Protein AF-A0A839Z1W2-F1 (afdb_monomer_lite)

Foldseek 3Di:
DVLVVLVVVLVVVLVVLLVVCVVVVPDPVVNVVVNVVSVVVSCVVSPPPPPPPPPD

Organism: NCBI:txid515949

Sequence (56 aa):
MQNLIKSLVWASAILAAAIIAKQNGMDDSESFALTMGLMAAAIATLRPAKKCSLGC

pLDDT: mean 77.24, std 12.5, range [43.31, 88.94]

Structure (mmCIF, N/CA/C/O backbone):
data_AF-A0A839Z1W2-F1
#
_entry.id   AF-A0A839Z1W2-F1
#
loop_
_atom_site.group_PDB
_atom_site.id
_atom_site.type_symbol
_atom_site.label_atom_id
_atom_site.label_alt_id
_atom_site.label_comp_id
_atom_site.label_asym_id
_atom_site.label_entity_id
_atom_site.label_seq_id
_atom_site.pdbx_PDB_ins_code
_atom_site.Cartn_x
_atom_site.Cartn_y
_atom_site.Cartn_z
_atom_site.occupancy
_atom_site.B_iso_or_equiv
_atom_site.auth_seq_id
_atom_site.auth_comp_id
_atom_site.auth_asym_id
_atom_site.auth_atom_id
_atom_site.pdbx_PDB_model_num
ATOM 1 N N . MET A 1 1 ? -13.290 7.942 15.813 1.00 48.31 1 MET A N 1
ATOM 2 C CA . MET A 1 1 ? -11.994 8.652 15.682 1.00 48.31 1 MET A CA 1
ATOM 3 C C . MET A 1 1 ? -10.824 7.744 15.288 1.00 48.31 1 MET A C 1
ATOM 5 O O . MET A 1 1 ? -10.043 8.164 14.452 1.00 48.31 1 MET A O 1
ATOM 9 N N . GLN A 1 2 ? -10.699 6.504 15.790 1.00 65.69 2 GLN A N 1
ATOM 10 C CA . GLN A 1 2 ? -9.562 5.619 15.447 1.00 65.69 2 GLN A CA 1
ATOM 11 C C . GLN A 1 2 ? -9.405 5.310 13.942 1.00 65.69 2 GLN A C 1
ATOM 13 O O . GLN A 1 2 ? -8.283 5.205 13.454 1.00 65.69 2 GLN A O 1
ATOM 18 N N . ASN A 1 3 ? -10.507 5.228 13.187 1.00 69.62 3 ASN A N 1
ATOM 19 C CA . ASN A 1 3 ? -10.451 4.956 11.745 1.00 69.62 3 ASN A CA 1
ATOM 20 C C . ASN A 1 3 ? -9.880 6.124 10.927 1.00 69.62 3 ASN A C 1
ATOM 22 O O . ASN A 1 3 ? -9.196 5.870 9.947 1.00 69.62 3 ASN A O 1
ATOM 26 N N . LEU A 1 4 ? -10.095 7.378 11.352 1.00 73.50 4 LEU A N 1
ATOM 27 C CA . LEU A 1 4 ? -9.551 8.562 10.667 1.00 73.50 4 LEU A CA 1
ATOM 28 C C . LEU A 1 4 ? -8.020 8.609 10.751 1.00 73.50 4 LEU A C 1
ATOM 30 O O . LEU A 1 4 ? -7.344 8.873 9.761 1.00 73.50 4 LEU A O 1
ATOM 34 N N . ILE A 1 5 ? -7.464 8.293 11.923 1.00 80.94 5 ILE A N 1
ATOM 35 C CA . ILE A 1 5 ? -6.010 8.237 12.117 1.00 80.94 5 ILE A CA 1
ATOM 36 C C . ILE A 1 5 ? -5.421 7.070 11.315 1.00 80.94 5 ILE A C 1
ATOM 38 O O . ILE A 1 5 ? -4.439 7.251 10.602 1.00 80.94 5 ILE A O 1
ATOM 42 N N . LYS A 1 6 ? -6.060 5.891 11.347 1.00 77.75 6 LYS A N 1
ATOM 43 C CA . LYS A 1 6 ? -5.650 4.739 10.525 1.00 77.75 6 LYS A CA 1
ATOM 44 C C . LYS A 1 6 ? -5.672 5.038 9.026 1.00 77.75 6 LYS A C 1
ATOM 46 O O . LYS A 1 6 ? -4.745 4.632 8.331 1.00 77.75 6 LYS A O 1
ATOM 51 N N . SER A 1 7 ? -6.690 5.743 8.524 1.00 80.56 7 SER A N 1
ATOM 52 C CA . SER A 1 7 ? -6.735 6.134 7.109 1.00 80.56 7 SER A CA 1
ATOM 53 C C . SER A 1 7 ? -5.621 7.109 6.758 1.00 80.56 7 SER A C 1
ATOM 55 O O . SER A 1 7 ? -5.053 7.002 5.677 1.00 80.56 7 SER A O 1
ATOM 57 N N . LEU A 1 8 ? -5.268 8.014 7.675 1.00 84.88 8 LEU A N 1
ATOM 58 C CA . LEU A 1 8 ? -4.187 8.972 7.462 1.00 84.88 8 LEU A CA 1
ATOM 59 C C . LEU A 1 8 ? -2.819 8.273 7.396 1.00 84.88 8 LEU A C 1
ATOM 61 O O . LEU A 1 8 ? -2.015 8.571 6.516 1.00 84.88 8 LEU A O 1
ATOM 65 N N . VAL A 1 9 ? -2.589 7.288 8.271 1.00 87.75 9 VAL A N 1
ATOM 66 C CA . VAL A 1 9 ? -1.376 6.454 8.249 1.00 87.75 9 VAL A CA 1
ATOM 67 C C . VAL A 1 9 ? -1.279 5.678 6.934 1.00 87.75 9 VAL A C 1
ATOM 69 O O . VAL A 1 9 ? -0.251 5.745 6.263 1.00 87.75 9 VAL A O 1
ATOM 72 N N . TRP A 1 10 ? -2.355 5.015 6.506 1.00 88.94 10 TRP A N 1
ATOM 73 C CA . TRP A 1 10 ? -2.367 4.305 5.224 1.00 88.94 10 TRP A CA 1
ATOM 74 C C . TRP A 1 10 ? -2.158 5.230 4.023 1.00 88.94 10 TRP A C 1
ATOM 76 O O . TRP A 1 10 ? -1.404 4.877 3.119 1.00 88.94 10 TRP A O 1
ATOM 86 N N . ALA A 1 11 ? -2.750 6.426 4.029 1.00 84.94 11 ALA A N 1
ATOM 87 C CA . ALA A 1 11 ? -2.528 7.417 2.980 1.00 84.94 11 A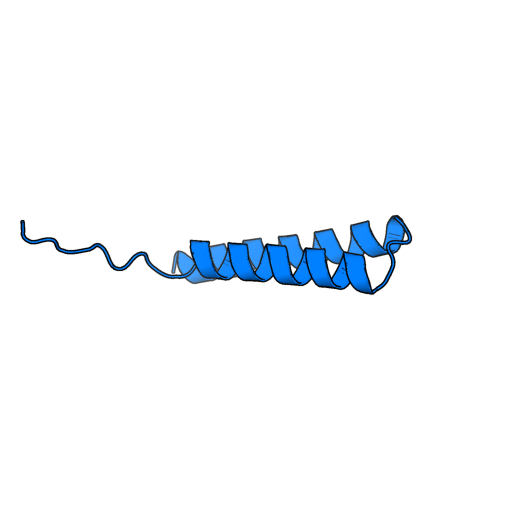LA A CA 1
ATOM 88 C C . ALA A 1 11 ? -1.050 7.835 2.898 1.00 84.94 11 ALA A C 1
ATOM 90 O O . ALA A 1 11 ? -0.480 7.841 1.809 1.00 84.94 11 ALA A O 1
ATOM 91 N N . SER A 1 12 ? -0.404 8.108 4.040 1.00 87.19 12 SER A N 1
ATOM 92 C CA . SER A 1 12 ? 1.032 8.424 4.066 1.00 87.19 12 SER A CA 1
ATOM 93 C C . SER A 1 12 ? 1.912 7.260 3.594 1.00 87.19 12 SER A C 1
ATOM 95 O O . SER A 1 12 ? 2.876 7.487 2.866 1.00 87.19 12 SER A O 1
ATOM 97 N N . ALA A 1 13 ? 1.555 6.017 3.934 1.00 86.62 13 ALA A N 1
ATOM 98 C CA . ALA A 1 13 ? 2.288 4.827 3.507 1.00 86.62 13 ALA A CA 1
ATOM 99 C C . ALA A 1 13 ? 2.193 4.601 1.990 1.00 86.62 13 ALA A C 1
ATOM 101 O O . ALA A 1 13 ? 3.203 4.314 1.353 1.00 86.62 13 ALA A O 1
ATOM 102 N N . ILE A 1 14 ? 1.006 4.785 1.401 1.00 86.94 14 ILE A N 1
ATOM 103 C CA . ILE A 1 14 ? 0.799 4.693 -0.053 1.00 86.94 14 ILE A CA 1
ATOM 104 C C . ILE A 1 14 ? 1.604 5.773 -0.781 1.00 86.94 14 ILE A C 1
ATOM 106 O O . ILE A 1 14 ? 2.255 5.482 -1.782 1.00 86.94 14 ILE A O 1
ATOM 110 N N . LEU A 1 15 ? 1.617 7.002 -0.257 1.00 86.31 15 LEU A N 1
ATOM 111 C CA . LEU A 1 15 ? 2.389 8.092 -0.854 1.00 86.31 15 LEU A CA 1
ATOM 112 C C . LEU A 1 15 ? 3.899 7.817 -0.806 1.00 86.31 15 LEU A C 1
ATOM 114 O O . LEU A 1 15 ? 4.593 7.996 -1.804 1.00 86.31 15 LEU A O 1
ATOM 118 N N . ALA A 1 16 ? 4.405 7.348 0.339 1.00 85.38 16 ALA A N 1
ATOM 119 C CA . ALA A 1 16 ? 5.811 6.985 0.496 1.00 85.38 16 ALA A CA 1
ATOM 120 C C . ALA A 1 16 ? 6.203 5.830 -0.437 1.00 85.38 16 ALA A C 1
ATOM 122 O O . ALA A 1 16 ? 7.235 5.902 -1.104 1.00 85.38 16 ALA A O 1
ATOM 123 N N . ALA A 1 17 ? 5.353 4.804 -0.544 1.00 83.62 17 ALA A N 1
ATOM 124 C CA . ALA A 1 17 ? 5.555 3.684 -1.456 1.00 83.62 17 ALA A CA 1
ATOM 125 C C . ALA A 1 17 ? 5.629 4.142 -2.922 1.00 83.62 17 ALA A C 1
ATOM 127 O O . ALA A 1 17 ? 6.510 3.694 -3.650 1.00 83.62 17 ALA A O 1
ATOM 128 N N . ALA A 1 18 ? 4.774 5.082 -3.339 1.00 81.88 18 ALA A N 1
ATOM 129 C CA . ALA A 1 18 ? 4.798 5.638 -4.691 1.00 81.88 18 ALA A CA 1
ATOM 130 C C . ALA A 1 18 ? 6.094 6.414 -4.992 1.00 81.88 18 ALA A C 1
ATOM 132 O O . ALA A 1 18 ? 6.650 6.298 -6.085 1.00 81.88 18 ALA A O 1
ATOM 133 N N . ILE A 1 19 ? 6.610 7.180 -4.023 1.00 84.62 19 ILE A N 1
ATOM 134 C CA . ILE A 1 19 ? 7.883 7.905 -4.174 1.00 84.62 19 ILE A CA 1
ATOM 135 C C . ILE A 1 19 ? 9.047 6.919 -4.324 1.00 84.62 19 ILE A C 1
ATOM 137 O O . ILE A 1 19 ? 9.873 7.083 -5.222 1.00 84.62 19 ILE A O 1
ATOM 141 N N . ILE A 1 20 ? 9.091 5.882 -3.484 1.00 85.69 20 ILE A N 1
ATOM 142 C CA . ILE A 1 20 ? 10.142 4.857 -3.517 1.00 85.69 20 ILE A CA 1
ATOM 143 C C . ILE A 1 20 ? 10.075 4.056 -4.825 1.00 85.69 20 ILE A C 1
ATOM 145 O O . ILE A 1 20 ? 11.103 3.847 -5.464 1.00 85.69 20 ILE A O 1
ATOM 149 N N . ALA A 1 21 ? 8.877 3.664 -5.266 1.00 84.75 21 ALA A N 1
ATOM 150 C CA . ALA A 1 21 ? 8.679 2.965 -6.536 1.00 84.75 21 ALA A CA 1
ATOM 151 C C . ALA A 1 21 ? 9.195 3.794 -7.723 1.00 84.75 21 ALA A C 1
ATOM 153 O O . ALA A 1 21 ? 9.945 3.291 -8.561 1.00 84.75 21 ALA A O 1
ATOM 154 N N . LYS A 1 22 ? 8.891 5.100 -7.736 1.00 82.19 22 LYS A N 1
ATOM 155 C CA . LYS A 1 22 ? 9.386 6.034 -8.756 1.00 82.19 22 LYS A CA 1
ATOM 156 C C . LYS A 1 22 ? 10.909 6.199 -8.720 1.00 82.19 22 LYS A C 1
ATOM 158 O O . LYS A 1 22 ? 11.520 6.354 -9.772 1.00 82.19 22 LYS A O 1
ATOM 163 N N . GLN A 1 23 ? 11.526 6.188 -7.538 1.00 85.75 23 GLN A N 1
ATOM 164 C CA . GLN A 1 23 ? 12.987 6.257 -7.400 1.00 85.75 23 GLN A CA 1
ATOM 165 C C . GLN A 1 23 ? 13.685 4.972 -7.856 1.00 85.75 23 GLN A C 1
ATOM 167 O O . GLN A 1 23 ? 14.778 5.048 -8.407 1.00 85.75 23 GLN A O 1
ATOM 172 N N . ASN A 1 24 ? 13.045 3.817 -7.674 1.00 85.44 24 ASN A N 1
ATOM 173 C CA . ASN A 1 24 ? 13.572 2.525 -8.112 1.00 85.44 24 ASN A CA 1
ATOM 174 C C . ASN A 1 24 ? 13.346 2.241 -9.604 1.00 85.44 24 ASN A C 1
ATOM 176 O O . ASN A 1 24 ? 13.776 1.198 -10.084 1.00 85.44 24 ASN A O 1
ATOM 180 N N . GLY A 1 25 ? 12.691 3.148 -10.337 1.00 82.81 25 GLY A N 1
ATOM 181 C CA . GLY A 1 25 ? 12.406 2.957 -11.759 1.00 82.81 25 GLY A CA 1
ATOM 182 C C . GLY A 1 25 ? 11.466 1.782 -12.031 1.00 82.81 25 GLY A C 1
ATOM 183 O O . GLY A 1 25 ? 11.583 1.168 -13.084 1.00 82.81 25 GLY A O 1
ATOM 184 N N . MET A 1 26 ? 10.575 1.456 -11.084 1.00 82.69 26 MET A N 1
ATOM 185 C CA . MET A 1 26 ? 9.587 0.387 -11.258 1.00 82.69 26 MET A CA 1
ATOM 186 C C . MET A 1 26 ? 8.664 0.681 -12.440 1.00 82.69 26 MET A C 1
ATOM 188 O O . MET A 1 26 ? 8.156 1.800 -12.571 1.00 82.69 26 MET A O 1
ATOM 192 N N . ASP A 1 27 ? 8.388 -0.352 -13.232 1.00 83.12 27 ASP A N 1
ATOM 193 C CA . ASP A 1 27 ? 7.432 -0.285 -14.332 1.00 83.12 27 ASP A CA 1
ATOM 194 C C . ASP A 1 27 ? 6.012 0.018 -13.817 1.00 83.12 27 ASP A C 1
ATOM 196 O O . ASP A 1 27 ? 5.636 -0.306 -12.680 1.00 83.12 27 ASP A O 1
ATOM 200 N N . AS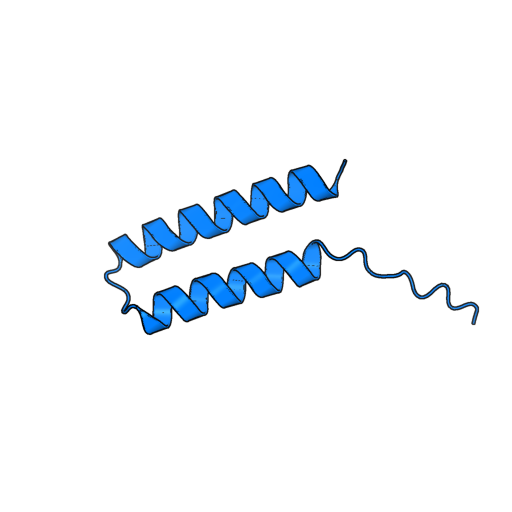P A 1 28 ? 5.184 0.627 -14.671 1.00 80.19 28 ASP A N 1
ATOM 201 C CA . ASP A 1 28 ? 3.826 1.066 -14.319 1.00 80.19 28 ASP A CA 1
ATOM 202 C C . ASP A 1 28 ? 2.959 -0.078 -13.759 1.00 80.19 28 ASP A C 1
ATOM 204 O O . ASP A 1 28 ? 2.146 0.130 -12.853 1.00 80.19 28 ASP A O 1
ATOM 208 N N . SER A 1 29 ? 3.163 -1.310 -14.241 1.00 82.62 29 SER A N 1
ATOM 209 C CA . SER A 1 29 ? 2.456 -2.503 -13.762 1.00 82.62 29 SER A CA 1
ATOM 210 C C . SER A 1 29 ? 2.814 -2.879 -12.326 1.00 82.62 29 SER A C 1
ATOM 212 O O . SER A 1 29 ? 1.940 -3.285 -11.556 1.00 82.62 29 SER A O 1
ATOM 214 N N . GLU A 1 30 ? 4.081 -2.735 -11.941 1.00 83.06 30 GLU A N 1
ATOM 215 C CA . GLU A 1 30 ? 4.536 -3.066 -10.592 1.00 83.06 30 GLU A CA 1
ATOM 216 C C . GLU A 1 30 ? 4.104 -1.986 -9.598 1.00 83.06 30 GLU A C 1
ATOM 218 O O . GLU A 1 30 ? 3.631 -2.290 -8.500 1.00 83.06 30 GLU A O 1
ATOM 223 N N . SER A 1 31 ? 4.182 -0.718 -10.012 1.00 79.94 31 SER A N 1
ATOM 224 C CA . SER A 1 31 ? 3.688 0.425 -9.237 1.00 79.94 31 SER A CA 1
ATOM 225 C C . SER A 1 31 ? 2.175 0.336 -9.003 1.00 79.94 31 SER A C 1
ATOM 227 O O . SER A 1 31 ? 1.686 0.610 -7.898 1.00 79.94 31 SER A O 1
ATOM 229 N N . PHE A 1 32 ? 1.424 -0.113 -10.012 1.00 83.69 32 PHE A N 1
ATOM 230 C CA . PHE A 1 32 ? -0.004 -0.387 -9.889 1.00 83.69 32 PHE A CA 1
ATOM 231 C C . PHE A 1 32 ? -0.284 -1.535 -8.912 1.00 83.69 32 PHE A C 1
ATOM 233 O O . PHE A 1 32 ? -1.113 -1.378 -8.012 1.00 83.69 32 PHE A O 1
ATOM 240 N N . ALA A 1 33 ? 0.431 -2.659 -9.037 1.00 86.81 33 ALA A N 1
ATOM 241 C CA . ALA A 1 33 ? 0.283 -3.804 -8.139 1.00 86.81 33 ALA A CA 1
ATOM 242 C C . ALA A 1 33 ? 0.599 -3.437 -6.679 1.00 86.81 33 ALA A C 1
ATOM 244 O O . ALA A 1 33 ? -0.151 -3.807 -5.773 1.00 86.81 33 ALA A O 1
ATOM 245 N N . LEU A 1 34 ? 1.653 -2.648 -6.450 1.00 85.81 34 LEU A N 1
ATOM 246 C CA . LEU A 1 34 ? 2.036 -2.147 -5.130 1.00 85.81 34 LEU A CA 1
ATOM 247 C C . LEU A 1 34 ? 0.937 -1.259 -4.528 1.00 85.81 34 LEU A C 1
ATOM 249 O O . LEU A 1 34 ? 0.515 -1.465 -3.388 1.00 85.81 34 LEU A O 1
ATOM 253 N N . THR A 1 35 ? 0.434 -0.302 -5.312 1.00 85.69 35 THR A N 1
ATOM 254 C CA . THR A 1 35 ? -0.604 0.640 -4.870 1.00 85.69 35 THR A CA 1
ATOM 255 C C . THR A 1 35 ? -1.914 -0.087 -4.567 1.00 85.69 35 THR A C 1
ATOM 257 O O . THR A 1 35 ? -2.492 0.114 -3.499 1.00 85.69 35 THR A O 1
ATOM 260 N N . MET A 1 36 ? -2.359 -0.980 -5.457 1.00 83.94 36 MET A N 1
ATOM 261 C CA . MET A 1 36 ? -3.544 -1.821 -5.251 1.00 83.94 36 MET A CA 1
ATOM 262 C C . MET A 1 36 ? -3.391 -2.745 -4.037 1.00 83.94 36 MET A C 1
ATOM 264 O O . MET A 1 36 ? -4.329 -2.871 -3.249 1.00 83.94 36 MET A O 1
ATOM 268 N N . GLY A 1 37 ? -2.214 -3.347 -3.841 1.00 87.56 37 GLY A N 1
ATOM 269 C CA . GLY A 1 37 ? -1.918 -4.202 -2.692 1.00 87.56 37 GLY A CA 1
ATOM 270 C C . GLY A 1 37 ? -2.004 -3.448 -1.363 1.00 87.56 37 GLY A C 1
ATOM 271 O O . GLY A 1 37 ? -2.701 -3.892 -0.445 1.00 87.56 37 GLY A O 1
ATOM 272 N N . LEU A 1 38 ? -1.378 -2.267 -1.273 1.00 85.31 38 LEU A N 1
ATOM 273 C CA . LEU A 1 38 ? -1.510 -1.407 -0.094 1.00 85.31 38 LEU A CA 1
ATOM 274 C C . LEU A 1 38 ? -2.959 -0.949 0.112 1.00 85.31 38 LEU A C 1
ATOM 276 O O . LEU A 1 38 ? -3.438 -0.924 1.242 1.00 85.31 38 LEU A O 1
ATOM 280 N N . MET A 1 39 ? -3.683 -0.617 -0.956 1.00 86.00 39 MET A N 1
ATOM 281 C CA . MET A 1 39 ? -5.074 -0.175 -0.855 1.00 86.00 39 MET A CA 1
ATOM 282 C C . MET A 1 39 ? -5.991 -1.295 -0.337 1.00 86.00 39 MET A C 1
ATOM 284 O O . MET A 1 39 ? -6.827 -1.058 0.538 1.00 86.00 39 MET A O 1
ATOM 288 N N . ALA A 1 40 ? -5.799 -2.531 -0.803 1.00 83.19 40 ALA A N 1
ATOM 289 C CA . ALA A 1 40 ? -6.522 -3.701 -0.310 1.00 83.19 40 ALA A CA 1
ATOM 290 C C . ALA A 1 40 ? -6.224 -3.974 1.174 1.00 83.19 40 ALA A C 1
ATOM 292 O O . ALA A 1 40 ? -7.147 -4.206 1.962 1.00 83.19 40 ALA A O 1
ATOM 293 N N . ALA A 1 41 ? -4.956 -3.875 1.581 1.00 83.50 41 ALA A N 1
ATOM 294 C CA . ALA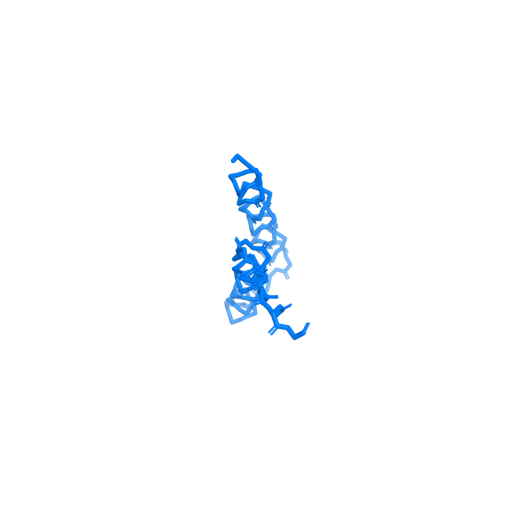 A 1 41 ? -4.545 -4.018 2.976 1.00 83.50 41 ALA A CA 1
ATOM 295 C C . ALA A 1 41 ? -5.091 -2.883 3.869 1.00 83.50 41 ALA A C 1
ATOM 297 O O . ALA A 1 41 ? -5.541 -3.130 4.996 1.00 83.50 41 ALA A O 1
ATOM 298 N N . ALA A 1 42 ? -5.157 -1.654 3.354 1.00 84.12 42 ALA A N 1
ATOM 299 C CA . ALA A 1 42 ? -5.826 -0.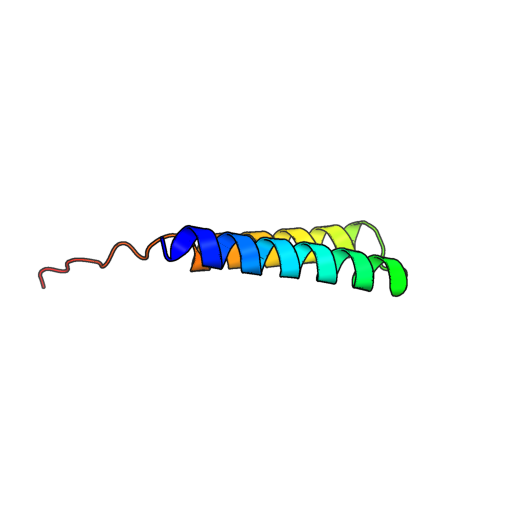542 4.018 1.00 84.12 42 ALA A CA 1
ATOM 300 C C . ALA A 1 42 ? -7.302 -0.868 4.256 1.00 84.12 42 ALA A C 1
ATOM 302 O O . ALA A 1 42 ? -7.765 -0.847 5.394 1.00 84.12 42 ALA A O 1
ATOM 303 N N . ILE A 1 43 ? -8.037 -1.265 3.217 1.00 82.69 43 ILE A N 1
ATOM 304 C CA . ILE A 1 43 ? -9.465 -1.594 3.325 1.00 82.69 43 ILE A CA 1
ATOM 3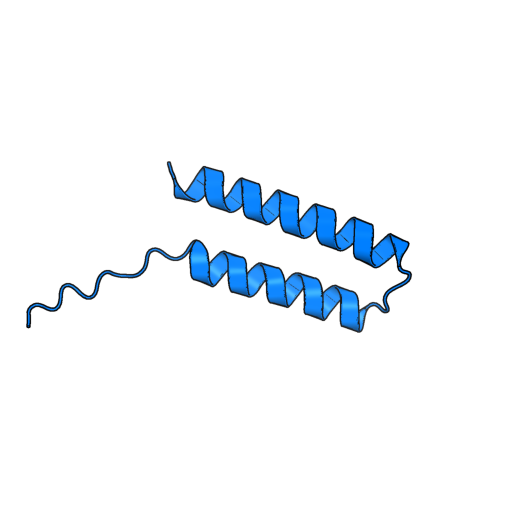05 C C . ILE A 1 43 ? -9.700 -2.745 4.311 1.00 82.69 43 ILE A C 1
ATOM 307 O O . ILE A 1 43 ? -10.621 -2.663 5.127 1.00 82.69 43 ILE A O 1
ATOM 311 N N . ALA A 1 44 ? -8.866 -3.786 4.284 1.00 81.81 44 ALA A N 1
ATOM 312 C CA . ALA A 1 44 ? -8.968 -4.916 5.207 1.00 81.81 44 ALA A CA 1
ATOM 313 C C . ALA A 1 44 ? -8.790 -4.498 6.677 1.00 81.81 44 ALA A C 1
ATOM 315 O O . ALA A 1 44 ? -9.462 -5.030 7.558 1.00 81.81 44 ALA A O 1
ATOM 316 N N . THR A 1 45 ? -7.919 -3.522 6.946 1.00 78.75 45 THR A N 1
ATOM 317 C CA . THR A 1 45 ? -7.597 -3.065 8.311 1.00 78.75 45 THR A CA 1
ATOM 318 C C . THR A 1 45 ? -8.459 -1.898 8.808 1.00 78.75 45 THR A C 1
ATOM 320 O O . THR A 1 45 ? -8.542 -1.671 10.024 1.00 78.75 45 THR A O 1
ATOM 323 N N . LEU A 1 46 ? -9.081 -1.152 7.886 1.00 74.00 46 LEU A N 1
ATOM 324 C CA . LEU A 1 46 ? -10.014 -0.049 8.143 1.00 74.00 46 LEU A CA 1
ATOM 325 C C . LEU A 1 46 ? -11.471 -0.495 8.201 1.00 74.00 46 LEU A C 1
ATOM 327 O O . LEU A 1 46 ? -12.273 0.161 8.872 1.00 74.00 46 LEU A O 1
ATOM 331 N N . ARG A 1 47 ? -11.837 -1.592 7.528 1.00 71.62 47 ARG A N 1
ATOM 332 C CA . ARG A 1 47 ? -13.145 -2.205 7.746 1.00 71.62 47 ARG A CA 1
ATOM 333 C C . ARG A 1 47 ? -13.203 -2.629 9.211 1.00 71.62 47 ARG A C 1
ATOM 335 O O . ARG A 1 47 ? -12.372 -3.437 9.629 1.00 71.62 47 ARG A O 1
ATOM 342 N N . PRO A 1 48 ? -14.151 -2.106 10.013 1.00 60.81 48 PRO A N 1
ATOM 343 C CA . PRO A 1 48 ? -14.381 -2.689 11.316 1.00 60.81 48 PRO A CA 1
ATOM 344 C C . PRO A 1 48 ? -14.715 -4.148 11.035 1.00 60.81 48 PRO A C 1
ATOM 346 O O . PRO A 1 48 ? -15.656 -4.426 10.286 1.00 60.81 48 PRO A O 1
ATOM 349 N N . ALA A 1 49 ? -13.919 -5.073 11.579 1.00 59.03 49 ALA A N 1
ATOM 350 C CA . ALA A 1 49 ? -14.367 -6.444 11.697 1.00 59.03 49 ALA A CA 1
ATOM 351 C C . ALA A 1 49 ? -15.757 -6.318 12.312 1.00 59.03 49 ALA A C 1
ATOM 353 O O . ALA A 1 49 ? -15.889 -5.813 13.433 1.00 59.03 49 ALA A O 1
ATOM 354 N N . LYS A 1 50 ? -16.807 -6.663 11.554 1.00 55.41 50 LYS A N 1
ATOM 355 C CA . LYS A 1 50 ? -18.073 -6.983 12.187 1.00 55.41 50 LYS A CA 1
ATOM 356 C C . LYS A 1 50 ? -17.646 -8.062 13.157 1.00 55.41 50 LYS A C 1
ATOM 358 O O . LYS A 1 50 ? -17.293 -9.153 12.716 1.00 55.41 50 LYS A O 1
ATOM 363 N N . LYS A 1 51 ? -17.534 -7.718 14.446 1.00 53.91 51 LYS A N 1
ATOM 364 C CA . LYS A 1 51 ? -17.504 -8.720 15.493 1.00 53.91 51 LYS A CA 1
ATOM 365 C C . LYS A 1 51 ? -18.676 -9.595 15.097 1.00 53.91 51 LYS A C 1
ATOM 367 O O . LYS A 1 51 ? -19.808 -9.107 15.081 1.00 53.91 51 LYS A O 1
ATOM 372 N N . CYS A 1 52 ? -18.404 -10.814 14.645 1.00 56.03 52 CYS A N 1
ATOM 373 C CA . CYS A 1 52 ? -19.407 -11.841 14.738 1.00 56.03 52 CYS A CA 1
ATOM 374 C C 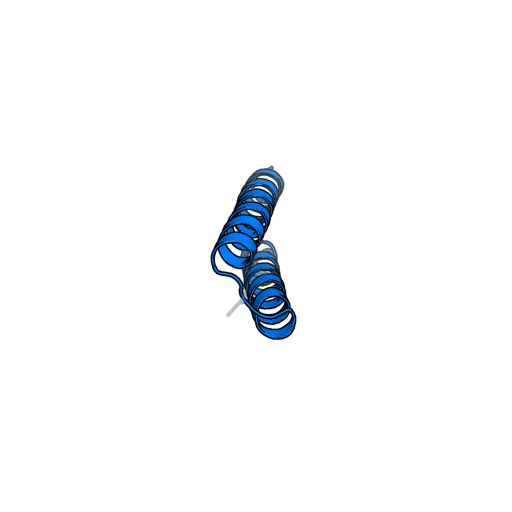. CYS A 1 52 ? -19.738 -11.837 16.224 1.00 56.03 52 CYS A C 1
ATOM 376 O O . CYS A 1 52 ? -19.010 -12.397 17.033 1.00 56.03 52 CYS A O 1
ATOM 378 N N . SER A 1 53 ? -20.798 -11.118 16.583 1.00 50.06 53 SER A N 1
ATOM 379 C CA . SER A 1 53 ? -21.599 -11.363 17.763 1.00 50.06 53 SER A CA 1
ATOM 380 C C . SER A 1 53 ? -22.288 -12.712 17.531 1.00 50.06 53 SER A C 1
ATOM 382 O O . SER A 1 53 ? -23.507 -12.792 17.473 1.00 50.06 53 SER A O 1
ATOM 384 N N . LEU A 1 54 ? -21.487 -13.754 17.293 1.00 49.03 54 LEU A N 1
ATOM 385 C CA . LEU A 1 54 ? -21.793 -15.102 17.714 1.00 49.03 54 LEU A CA 1
ATOM 386 C C . LEU A 1 54 ? -21.593 -15.007 19.240 1.00 49.03 54 LEU A C 1
ATOM 388 O O . LEU A 1 54 ? -20.466 -14.868 19.692 1.00 49.03 54 LEU A O 1
ATOM 392 N N . GLY A 1 55 ? -22.621 -14.953 20.082 1.00 49.78 55 GLY A N 1
ATOM 393 C CA . GLY A 1 55 ? -23.949 -15.483 19.800 1.00 49.78 55 GLY A CA 1
ATOM 394 C C . GLY A 1 55 ? -23.891 -16.970 19.432 1.00 49.78 55 GLY A C 1
ATOM 395 O O . GLY A 1 55 ? -24.774 -17.440 18.726 1.00 49.78 55 GLY A O 1
ATOM 396 N N . CYS A 1 56 ? -22.813 -17.657 19.818 1.00 43.31 56 CYS A N 1
ATOM 397 C CA . CYS A 1 56 ? -22.767 -19.095 20.029 1.00 43.31 56 CYS A CA 1
ATOM 398 C C . CYS A 1 56 ? -22.670 -19.313 21.533 1.00 43.31 56 CYS A C 1
ATOM 400 O O . CYS A 1 56 ? -21.903 -18.550 22.169 1.00 43.31 56 CYS A O 1
#

Secondary structure (DSSP, 8-state):
-HHHHHHHHHHHHHHHHHHHHHHTT--HHHHHHHHHHHHHHHHHHHS---------

Radius of gyration: 15.04 Å; chains: 1; bounding box: 38×28×34 Å